Protein AF-A0A2E0I2G4-F1 (afdb_monomer_lite)

Sequence (103 aa):
MFVLTLSVQAQEDKYAAKRAANAISFISSNMEISESDATFLEKTLYNKYATNASKIRGKDLTPDEKKQIYRSAFVETRKKLMDVFSKAQVDEITVLERKANTK

Structure (mmCIF, N/CA/C/O backbone):
data_AF-A0A2E0I2G4-F1
#
_entry.id   AF-A0A2E0I2G4-F1
#
loop_
_atom_site.group_PDB
_atom_site.id
_atom_site.type_symbol
_atom_site.label_atom_id
_atom_site.label_alt_id
_atom_site.label_comp_id
_atom_site.label_asym_id
_atom_site.label_entity_id
_atom_site.label_seq_id
_atom_site.pdbx_PDB_ins_code
_atom_site.Cartn_x
_atom_site.Cartn_y
_atom_site.Cartn_z
_atom_site.occupancy
_atom_site.B_iso_or_equiv
_atom_site.auth_seq_id
_atom_site.auth_comp_id
_atom_site.auth_asym_id
_atom_site.auth_atom_id
_atom_site.pdbx_PDB_model_num
ATOM 1 N N . MET A 1 1 ? 42.893 16.339 -2.110 1.00 44.16 1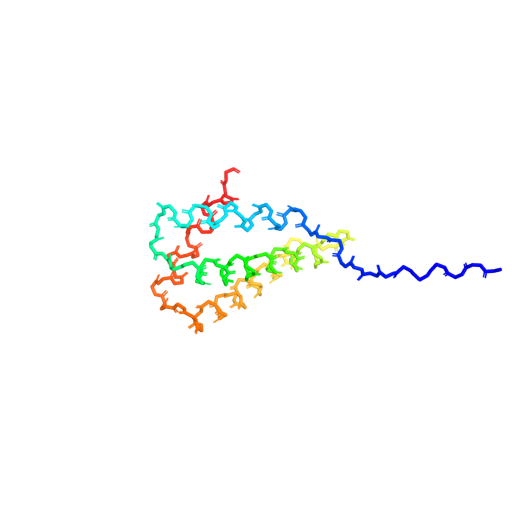 MET A N 1
ATOM 2 C CA . MET A 1 1 ? 42.040 15.217 -2.554 1.00 44.16 1 MET A CA 1
ATOM 3 C C . MET A 1 1 ? 40.795 15.230 -1.678 1.00 44.16 1 MET A C 1
ATOM 5 O O . MET A 1 1 ? 40.918 14.978 -0.490 1.00 44.16 1 MET A O 1
ATOM 9 N N . PHE A 1 2 ? 39.648 15.660 -2.206 1.00 42.19 2 PHE A N 1
ATOM 10 C CA . PHE A 1 2 ? 38.402 15.774 -1.439 1.00 42.19 2 PHE A CA 1
ATOM 11 C C . PHE A 1 2 ? 37.569 14.519 -1.715 1.00 42.19 2 PHE A C 1
ATOM 13 O O . PHE A 1 2 ? 37.196 14.273 -2.860 1.00 42.19 2 PHE A O 1
ATOM 20 N N . VAL A 1 3 ? 37.346 13.690 -0.698 1.00 42.53 3 VAL A N 1
ATOM 21 C CA . VAL A 1 3 ? 36.495 12.501 -0.812 1.00 42.53 3 VAL A CA 1
ATOM 22 C C . VAL A 1 3 ? 35.062 12.958 -0.566 1.00 42.53 3 VAL A C 1
ATOM 24 O O . VAL A 1 3 ? 34.700 13.281 0.561 1.00 42.53 3 VAL A O 1
ATOM 27 N N . LEU A 1 4 ? 34.250 13.021 -1.623 1.00 45.53 4 LEU A N 1
ATOM 28 C CA . LEU A 1 4 ? 32.802 13.148 -1.480 1.00 45.53 4 LEU A CA 1
ATOM 29 C C . LEU A 1 4 ? 32.249 11.795 -1.023 1.00 45.53 4 LEU A C 1
ATOM 31 O O . LEU A 1 4 ? 32.009 10.896 -1.829 1.00 45.53 4 LEU A O 1
ATOM 35 N N . THR A 1 5 ? 32.039 11.647 0.280 1.00 45.97 5 THR A N 1
ATOM 36 C CA . THR A 1 5 ? 31.118 10.648 0.816 1.00 45.97 5 THR A CA 1
ATOM 37 C C . THR A 1 5 ? 29.702 11.071 0.437 1.00 45.97 5 THR A C 1
ATOM 39 O O . THR A 1 5 ? 29.074 11.885 1.108 1.00 45.97 5 THR A O 1
ATOM 42 N N . LEU A 1 6 ? 29.191 10.535 -0.674 1.00 52.47 6 LEU A N 1
ATOM 43 C CA . LEU A 1 6 ? 27.760 10.565 -0.961 1.00 52.47 6 LEU A CA 1
ATOM 44 C C . LEU A 1 6 ? 27.075 9.673 0.078 1.00 52.47 6 LEU A C 1
ATOM 46 O O . LEU A 1 6 ? 26.962 8.461 -0.100 1.00 52.47 6 LEU A O 1
ATOM 50 N N . SER A 1 7 ? 26.649 10.259 1.194 1.00 47.72 7 SER A N 1
ATOM 51 C CA . SER A 1 7 ? 25.648 9.643 2.052 1.00 47.72 7 SER A CA 1
ATOM 52 C C . SER A 1 7 ? 24.411 9.408 1.188 1.00 47.72 7 SER A C 1
ATOM 54 O O . SER A 1 7 ? 23.711 10.347 0.814 1.00 47.72 7 SER A O 1
ATOM 56 N N . VAL A 1 8 ? 24.144 8.145 0.843 1.00 45.06 8 VAL A N 1
ATOM 57 C CA . VAL A 1 8 ? 22.854 7.711 0.297 1.00 45.06 8 VAL A CA 1
ATOM 58 C C . VAL A 1 8 ? 21.830 7.843 1.426 1.00 45.06 8 VAL A C 1
ATOM 60 O O . VAL A 1 8 ? 21.393 6.867 2.026 1.00 45.06 8 VAL A O 1
ATOM 63 N N . GLN A 1 9 ? 21.445 9.072 1.762 1.00 43.66 9 GLN A N 1
ATOM 64 C CA . GLN A 1 9 ? 20.086 9.297 2.222 1.00 43.66 9 GLN A CA 1
ATOM 65 C C . GLN A 1 9 ? 19.231 8.958 1.011 1.00 43.66 9 GLN A C 1
ATOM 67 O O . GLN A 1 9 ? 19.267 9.672 0.012 1.00 43.66 9 GLN A O 1
ATOM 72 N N . ALA A 1 10 ? 18.573 7.796 1.058 1.00 52.06 10 ALA A N 1
ATOM 73 C CA . ALA A 1 10 ? 17.633 7.373 0.033 1.00 52.06 10 ALA A CA 1
ATOM 74 C C . ALA A 1 10 ? 16.698 8.552 -0.243 1.00 52.06 10 ALA A C 1
ATOM 76 O O . ALA A 1 10 ? 15.916 8.938 0.625 1.00 52.06 10 ALA A O 1
ATOM 77 N N . GLN A 1 11 ? 16.868 9.185 -1.404 1.00 61.16 11 GLN A N 1
ATOM 78 C CA . GLN A 1 11 ? 16.071 10.333 -1.795 1.00 61.16 11 GLN A CA 1
ATOM 79 C C . GLN A 1 11 ? 14.603 9.927 -1.679 1.00 61.16 11 GLN A C 1
ATOM 81 O O . GLN A 1 11 ? 14.212 8.899 -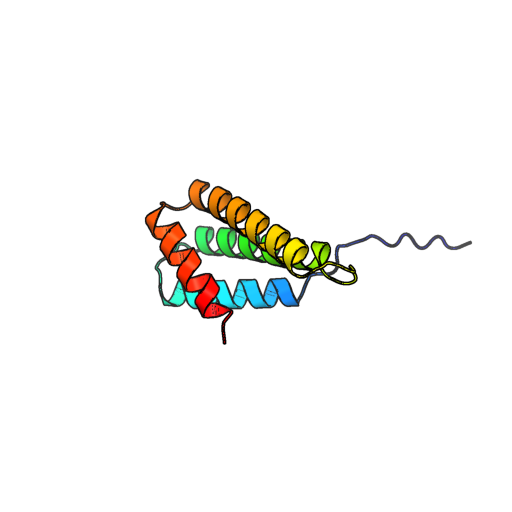2.233 1.00 61.16 11 GLN A O 1
ATOM 86 N N . GLU A 1 12 ? 13.827 10.699 -0.917 1.00 70.06 12 GLU A N 1
ATOM 87 C CA . GLU A 1 12 ? 12.417 10.412 -0.681 1.00 70.06 12 GLU A CA 1
ATOM 88 C C . GLU A 1 12 ? 11.712 10.185 -2.023 1.00 70.06 12 GLU A C 1
ATOM 90 O O . GLU A 1 12 ? 11.787 11.020 -2.937 1.00 70.06 12 GLU A O 1
ATOM 95 N N . ASP A 1 13 ? 11.053 9.033 -2.163 1.00 89.62 13 ASP A N 1
ATOM 96 C CA . ASP A 1 13 ? 10.317 8.725 -3.379 1.00 89.62 13 ASP A CA 1
ATOM 97 C C . ASP A 1 13 ? 9.017 9.535 -3.354 1.00 89.62 13 ASP A C 1
ATOM 99 O O . ASP A 1 13 ? 7.985 9.105 -2.839 1.00 89.62 13 ASP A O 1
ATOM 103 N N . LYS A 1 14 ? 9.080 10.744 -3.922 1.00 91.62 14 LYS A N 1
ATOM 104 C CA . LYS A 1 14 ? 7.949 11.681 -3.998 1.00 91.62 14 LYS A CA 1
ATOM 105 C C . LYS A 1 14 ? 6.710 11.058 -4.645 1.00 91.62 14 LYS A C 1
ATOM 107 O O . LYS A 1 14 ? 5.587 11.453 -4.333 1.00 91.62 14 LYS A O 1
ATOM 112 N N . TYR A 1 15 ? 6.895 10.102 -5.558 1.00 91.62 15 TYR A N 1
ATOM 113 C CA . TYR A 1 15 ? 5.783 9.404 -6.195 1.00 91.62 15 TYR A CA 1
ATOM 114 C C . TYR A 1 15 ? 5.141 8.401 -5.233 1.00 91.62 15 TYR A C 1
ATOM 116 O O . TYR A 1 15 ? 3.914 8.369 -5.112 1.00 91.62 15 TYR A O 1
ATOM 124 N N . ALA A 1 16 ? 5.955 7.632 -4.508 1.00 95.38 16 ALA A N 1
ATOM 125 C CA . ALA A 1 16 ? 5.483 6.742 -3.454 1.00 95.38 16 ALA A CA 1
ATOM 126 C C . ALA A 1 16 ? 4.772 7.510 -2.331 1.00 95.38 16 ALA A C 1
ATOM 128 O O . ALA A 1 16 ? 3.684 7.101 -1.927 1.00 95.38 16 ALA A O 1
ATOM 129 N N . ALA A 1 17 ? 5.337 8.639 -1.890 1.00 95.88 17 ALA A N 1
ATOM 130 C CA . ALA A 1 17 ? 4.748 9.511 -0.873 1.00 95.88 17 ALA A CA 1
ATOM 131 C C . ALA A 1 17 ? 3.373 10.022 -1.316 1.00 95.88 17 ALA A C 1
ATOM 133 O O . ALA A 1 17 ? 2.377 9.809 -0.628 1.00 95.88 17 ALA A O 1
ATOM 134 N N . LYS A 1 18 ? 3.278 10.583 -2.530 1.00 95.44 18 LYS A N 1
ATOM 135 C CA . LYS A 1 18 ? 2.003 11.063 -3.079 1.00 95.44 18 LYS A CA 1
ATOM 136 C C . LYS A 1 18 ? 0.954 9.951 -3.196 1.00 95.44 18 LYS A C 1
ATOM 138 O O . LYS A 1 18 ? -0.207 10.175 -2.864 1.00 95.44 18 LYS A O 1
ATOM 143 N N . ARG A 1 19 ? 1.330 8.753 -3.662 1.00 96.00 19 ARG A N 1
ATOM 144 C CA . ARG A 1 19 ? 0.391 7.617 -3.761 1.00 96.00 19 ARG A CA 1
ATOM 145 C C . ARG A 1 19 ? -0.071 7.112 -2.401 1.00 96.00 19 ARG A C 1
ATOM 147 O O . ARG A 1 19 ? -1.235 6.737 -2.274 1.00 96.00 19 ARG A O 1
ATOM 154 N N . ALA A 1 20 ? 0.820 7.078 -1.412 1.00 97.56 20 ALA A N 1
ATOM 155 C CA . ALA A 1 20 ? 0.466 6.707 -0.048 1.00 97.56 20 ALA A CA 1
ATOM 156 C C . ALA A 1 20 ? -0.515 7.728 0.541 1.00 97.56 20 ALA A C 1
ATOM 158 O O . ALA A 1 20 ? -1.616 7.338 0.917 1.00 97.56 20 ALA A O 1
ATOM 159 N N . ALA A 1 21 ? -0.191 9.022 0.480 1.00 96.62 21 ALA A N 1
ATOM 160 C CA . ALA A 1 21 ? -1.054 10.095 0.973 1.00 96.62 21 ALA A CA 1
ATOM 161 C C . ALA A 1 21 ? -2.444 10.088 0.310 1.00 96.62 21 ALA A C 1
ATOM 163 O O . ALA A 1 21 ? -3.462 10.153 0.997 1.00 96.62 21 ALA A O 1
ATOM 164 N N . ASN A 1 22 ? -2.510 9.924 -1.019 1.00 96.88 22 ASN A N 1
ATOM 165 C CA . ASN A 1 22 ? -3.782 9.806 -1.739 1.00 96.88 22 ASN A CA 1
ATOM 166 C C . ASN A 1 22 ? -4.606 8.597 -1.269 1.00 96.88 22 ASN A C 1
ATOM 168 O O . ASN A 1 22 ? -5.823 8.700 -1.115 1.00 96.88 22 ASN A O 1
ATOM 172 N N . ALA A 1 23 ? -3.955 7.448 -1.055 1.00 97.81 23 ALA A N 1
ATOM 173 C CA . ALA A 1 23 ? -4.628 6.250 -0.568 1.00 97.81 23 ALA A CA 1
ATOM 174 C C . ALA A 1 23 ? -5.165 6.451 0.852 1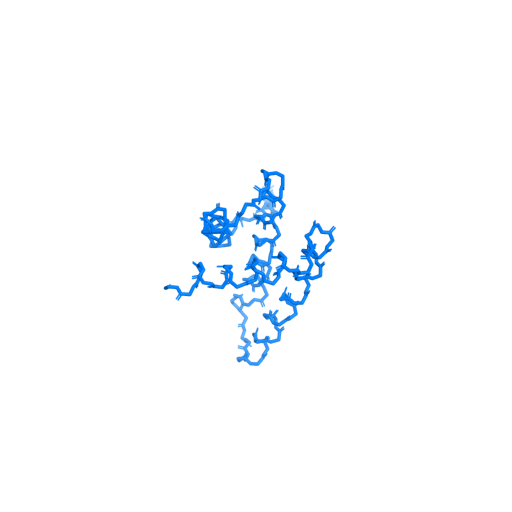.00 97.81 23 ALA A C 1
ATOM 176 O O . ALA A 1 23 ? -6.324 6.131 1.092 1.00 97.81 23 ALA A O 1
ATOM 177 N N . ILE A 1 24 ? -4.368 7.020 1.758 1.00 97.94 24 ILE A N 1
ATOM 178 C CA . ILE A 1 24 ? -4.784 7.283 3.141 1.00 97.94 24 ILE A CA 1
ATOM 179 C C . ILE A 1 24 ? -5.934 8.273 3.193 1.00 97.94 24 ILE A C 1
ATOM 181 O O . ILE A 1 24 ? -6.954 7.968 3.797 1.00 97.94 24 ILE A O 1
ATOM 185 N N . SER A 1 25 ? -5.829 9.400 2.487 1.00 97.31 25 SER A N 1
ATOM 186 C CA . SER A 1 25 ? -6.911 10.385 2.425 1.00 97.31 25 SER A CA 1
ATOM 187 C C . SER A 1 25 ? -8.227 9.752 1.956 1.00 97.31 25 SER A C 1
ATOM 189 O O . SER A 1 25 ? -9.275 9.977 2.563 1.00 97.3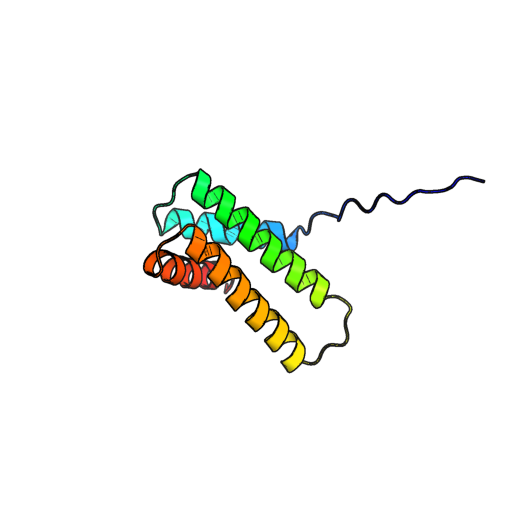1 25 SER A O 1
ATOM 191 N N . PHE A 1 26 ? -8.180 8.903 0.922 1.00 98.00 26 PHE A N 1
ATOM 192 C CA . PHE A 1 26 ? -9.374 8.220 0.429 1.00 98.00 26 PHE A CA 1
ATOM 193 C C . PHE A 1 26 ? -9.893 7.155 1.404 1.00 98.00 26 PHE A C 1
ATOM 195 O O . PHE A 1 26 ? -11.099 7.079 1.623 1.00 98.00 26 PHE A O 1
ATOM 202 N N . ILE A 1 27 ? -9.011 6.353 2.005 1.00 98.19 27 ILE A N 1
ATOM 203 C CA . ILE A 1 27 ? -9.391 5.302 2.959 1.00 98.19 27 ILE A CA 1
ATOM 204 C C . ILE A 1 27 ? -10.021 5.920 4.206 1.00 98.19 27 ILE A C 1
ATOM 206 O O . ILE A 1 27 ? -11.149 5.568 4.523 1.00 98.19 27 ILE A O 1
ATOM 210 N N . SER A 1 28 ? -9.376 6.905 4.834 1.00 97.44 28 SER A N 1
ATOM 211 C CA . SER A 1 28 ? -9.903 7.589 6.022 1.00 97.44 28 SER A CA 1
ATOM 212 C C . SER A 1 28 ? -11.224 8.326 5.767 1.00 97.44 28 SER A C 1
ATOM 214 O O . SER A 1 28 ? -11.960 8.599 6.706 1.00 97.44 28 SER A O 1
ATOM 216 N N . SER A 1 29 ? -11.547 8.644 4.506 1.00 97.50 29 SER A N 1
ATOM 217 C CA . SER A 1 29 ? -12.843 9.238 4.135 1.00 97.50 29 SER A CA 1
ATOM 218 C C . SER A 1 29 ? -13.963 8.207 3.938 1.00 97.50 29 SER A C 1
ATOM 220 O O . SER A 1 29 ? -15.124 8.593 3.845 1.00 97.50 29 SER A O 1
ATOM 222 N N . ASN A 1 30 ? -13.634 6.918 3.805 1.00 98.00 30 ASN A N 1
ATOM 223 C CA . ASN A 1 30 ? -14.590 5.844 3.498 1.00 98.00 30 ASN A CA 1
ATOM 224 C C . ASN A 1 30 ? -14.622 4.735 4.561 1.00 98.00 30 ASN A C 1
ATOM 226 O O . ASN A 1 30 ? -15.513 3.894 4.523 1.00 98.00 30 ASN A O 1
ATOM 230 N N . MET A 1 31 ? -13.659 4.720 5.478 1.00 96.56 31 MET A N 1
ATOM 231 C CA . MET A 1 31 ? -13.472 3.693 6.490 1.00 96.56 31 MET A CA 1
ATOM 232 C C . MET A 1 31 ? -12.944 4.350 7.767 1.00 96.56 31 MET A C 1
ATOM 234 O O . MET A 1 31 ? -11.964 5.095 7.726 1.00 96.56 31 MET A O 1
ATOM 238 N N . GLU A 1 32 ? -13.578 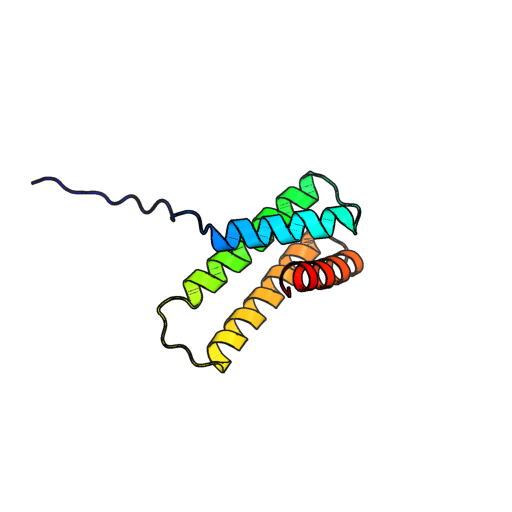4.057 8.902 1.00 96.69 32 GLU A N 1
ATOM 239 C CA . GLU A 1 32 ? -13.105 4.526 10.203 1.00 96.69 32 GLU A CA 1
ATOM 240 C C . GLU A 1 32 ? -11.841 3.756 10.604 1.00 96.69 32 GLU A C 1
ATOM 242 O O . GLU A 1 32 ? -11.846 2.528 10.721 1.00 96.69 32 GLU A O 1
ATOM 247 N N . ILE A 1 33 ? -10.743 4.488 10.785 1.00 95.56 33 ILE A N 1
ATOM 248 C CA . ILE A 1 33 ? -9.453 3.963 11.234 1.00 95.56 33 ILE A CA 1
ATOM 249 C C . ILE A 1 33 ? -8.857 4.916 12.267 1.00 95.56 33 ILE A C 1
ATOM 251 O O . ILE A 1 33 ? -9.043 6.131 12.179 1.00 95.56 33 ILE A O 1
ATOM 255 N N . SER A 1 34 ? -8.130 4.373 13.243 1.00 97.25 34 SER A N 1
ATOM 256 C CA . SER A 1 34 ? -7.428 5.201 14.225 1.00 97.25 34 SER A CA 1
ATOM 257 C C . SER A 1 34 ? -6.259 5.962 13.583 1.00 97.25 34 SER A C 1
ATOM 259 O O . SER A 1 34 ? -5.749 5.582 12.527 1.00 97.25 34 SER A O 1
ATOM 261 N N . GLU A 1 35 ? -5.780 7.022 14.236 1.00 96.69 35 GLU A N 1
ATOM 262 C CA . GLU A 1 35 ? -4.605 7.772 13.769 1.00 96.69 35 GLU A CA 1
ATOM 263 C C . GLU A 1 35 ? -3.339 6.894 13.716 1.00 96.69 35 GLU A C 1
ATOM 265 O O . GLU A 1 35 ? -2.546 6.975 12.770 1.00 96.69 35 GLU A O 1
ATOM 270 N N . SER A 1 36 ? -3.174 5.989 14.688 1.00 97.56 36 SER A N 1
ATOM 271 C CA . SER A 1 36 ? -2.078 5.015 14.693 1.00 97.56 36 SER A CA 1
ATOM 272 C C . SER A 1 36 ? -2.170 4.038 13.522 1.00 97.56 36 SER A C 1
ATOM 274 O O . SER A 1 36 ? -1.155 3.748 12.884 1.00 97.56 36 SER A O 1
ATOM 276 N N . ASP A 1 37 ? -3.379 3.577 13.195 1.00 98.00 37 ASP A N 1
ATOM 277 C CA . ASP A 1 37 ? -3.611 2.677 12.065 1.00 98.00 37 ASP A CA 1
ATOM 278 C C . ASP A 1 37 ? -3.371 3.380 10.729 1.00 98.00 37 ASP A C 1
ATOM 280 O O . ASP A 1 37 ? -2.743 2.808 9.835 1.00 98.00 37 ASP A O 1
ATOM 284 N N . ALA A 1 38 ? -3.809 4.636 10.601 1.00 97.75 38 ALA A N 1
ATOM 285 C CA . ALA A 1 38 ? -3.550 5.466 9.430 1.00 97.75 38 ALA A CA 1
ATOM 286 C C . ALA A 1 38 ? -2.042 5.668 9.217 1.00 97.75 38 ALA A C 1
ATOM 288 O O . ALA A 1 38 ? -1.546 5.462 8.109 1.00 97.75 38 ALA A O 1
ATOM 289 N N . THR A 1 39 ? -1.299 5.966 10.288 1.00 97.94 39 THR A N 1
ATOM 290 C CA . THR A 1 39 ? 0.165 6.119 10.254 1.00 97.94 39 THR A CA 1
ATOM 291 C C . THR A 1 39 ? 0.864 4.817 9.846 1.00 97.94 39 THR A C 1
ATOM 293 O O . THR A 1 39 ? 1.765 4.809 8.998 1.00 97.94 39 THR A O 1
ATOM 296 N N . PHE A 1 40 ? 0.444 3.683 10.419 1.00 98.44 40 PHE A N 1
ATOM 297 C CA . PHE A 1 40 ? 0.966 2.366 10.049 1.00 98.44 40 PHE A CA 1
ATOM 298 C C . PHE A 1 40 ? 0.689 2.039 8.575 1.00 98.44 40 PHE A C 1
ATOM 300 O O . PHE A 1 40 ? 1.582 1.572 7.851 1.00 98.44 40 PHE A O 1
ATOM 307 N N . LEU A 1 41 ? -0.536 2.300 8.119 1.00 98.38 41 LEU A N 1
ATOM 308 C CA . LEU A 1 41 ? -0.964 2.041 6.753 1.00 98.38 41 LEU A CA 1
ATOM 309 C C . LEU A 1 41 ? -0.203 2.924 5.759 1.00 98.38 41 LEU A C 1
ATOM 311 O O . LEU A 1 41 ? 0.267 2.413 4.740 1.00 98.38 41 LEU A O 1
ATOM 315 N N . GLU A 1 42 ? 0.000 4.206 6.075 1.00 98.12 42 GLU A N 1
ATOM 316 C CA . GLU A 1 42 ? 0.733 5.148 5.227 1.00 98.12 42 GLU A CA 1
ATOM 317 C C . GLU A 1 42 ? 2.157 4.656 4.984 1.00 98.12 42 GLU A C 1
ATOM 319 O O . GLU A 1 42 ? 2.579 4.473 3.838 1.00 98.12 42 GLU A O 1
ATOM 324 N N . LYS A 1 43 ? 2.872 4.338 6.068 1.00 98.06 43 LYS A N 1
ATOM 325 C CA . LYS A 1 43 ? 4.241 3.819 6.008 1.00 98.06 43 LYS A CA 1
ATOM 326 C C . LYS A 1 43 ? 4.309 2.500 5.243 1.00 98.06 43 LYS A C 1
ATOM 328 O O . LYS A 1 43 ? 5.241 2.270 4.467 1.00 98.06 43 LYS A O 1
ATOM 333 N N . THR A 1 44 ? 3.330 1.620 5.442 1.00 98.44 44 THR A N 1
ATOM 334 C CA . THR A 1 44 ? 3.265 0.325 4.753 1.00 98.44 44 THR A CA 1
ATOM 335 C C . THR A 1 44 ? 3.075 0.499 3.245 1.00 98.44 44 THR A C 1
ATOM 337 O O . THR A 1 44 ? 3.798 -0.126 2.460 1.00 98.44 44 THR A O 1
ATOM 340 N N . LEU A 1 45 ? 2.154 1.370 2.828 1.00 98.25 45 LEU A N 1
ATOM 341 C CA . LEU A 1 45 ? 1.889 1.654 1.418 1.00 98.25 45 LEU A CA 1
ATOM 342 C C . LEU A 1 45 ? 3.041 2.421 0.759 1.00 98.25 45 LEU A C 1
ATOM 344 O O . LEU A 1 45 ? 3.455 2.048 -0.339 1.00 98.25 45 LEU A O 1
ATOM 348 N N . TYR A 1 46 ? 3.621 3.413 1.439 1.00 98.12 46 TYR A N 1
ATOM 349 C CA . TYR A 1 46 ? 4.818 4.118 0.972 1.00 98.12 46 TYR A CA 1
ATOM 350 C C . TYR A 1 46 ? 5.944 3.132 0.647 1.00 98.12 46 TYR A C 1
ATOM 352 O O . TYR A 1 46 ? 6.448 3.105 -0.477 1.00 98.12 46 TYR A O 1
ATOM 360 N N . ASN A 1 47 ? 6.279 2.250 1.595 1.00 97.75 47 ASN A N 1
ATOM 361 C CA . ASN A 1 47 ? 7.348 1.270 1.412 1.00 97.75 47 ASN A CA 1
ATOM 362 C C . ASN A 1 47 ? 7.065 0.310 0.249 1.00 97.75 47 ASN A C 1
ATOM 364 O O . ASN A 1 47 ? 7.979 -0.006 -0.516 1.00 97.75 47 ASN A O 1
ATOM 368 N N . LYS A 1 48 ? 5.809 -0.129 0.080 1.00 97.69 48 LYS A N 1
ATOM 369 C CA . LYS A 1 48 ? 5.376 -0.941 -1.071 1.00 97.69 48 LYS A CA 1
ATOM 370 C C . LYS A 1 48 ? 5.647 -0.209 -2.387 1.00 97.69 48 LYS A C 1
ATOM 372 O O . LYS A 1 48 ? 6.247 -0.788 -3.293 1.00 97.69 48 LYS A O 1
ATOM 377 N N . TYR A 1 49 ? 5.212 1.044 -2.508 1.00 97.25 49 TYR A N 1
ATOM 378 C CA . TYR A 1 49 ? 5.357 1.808 -3.746 1.00 97.25 49 TYR A CA 1
ATOM 379 C C . TYR A 1 49 ? 6.817 2.134 -4.061 1.00 97.25 49 TYR A C 1
ATOM 381 O O . TYR A 1 49 ? 7.249 1.875 -5.184 1.00 97.25 49 TYR A O 1
ATOM 389 N N . ALA A 1 50 ? 7.583 2.605 -3.075 1.00 96.62 50 ALA A N 1
ATOM 390 C CA . ALA A 1 50 ? 9.000 2.926 -3.236 1.00 96.62 50 ALA A CA 1
ATOM 391 C C . ALA A 1 50 ? 9.821 1.679 -3.612 1.00 96.62 50 ALA A C 1
ATOM 393 O O . ALA A 1 50 ? 10.643 1.708 -4.528 1.00 96.62 50 ALA A O 1
ATOM 394 N N . THR A 1 51 ? 9.544 0.539 -2.969 1.00 95.94 51 THR A N 1
ATOM 395 C CA . THR A 1 51 ? 10.218 -0.732 -3.282 1.00 95.94 51 THR A CA 1
ATOM 396 C C . THR A 1 51 ? 9.856 -1.243 -4.675 1.00 95.94 51 THR A C 1
ATOM 398 O O . THR A 1 51 ? 10.715 -1.748 -5.395 1.00 95.94 51 THR A O 1
ATOM 401 N N . ASN A 1 52 ? 8.596 -1.115 -5.095 1.00 96.19 52 ASN A N 1
ATOM 402 C CA . ASN A 1 52 ? 8.205 -1.485 -6.455 1.00 96.19 52 ASN A CA 1
ATOM 403 C C . ASN A 1 52 ? 8.878 -0.582 -7.492 1.00 96.19 52 ASN A C 1
ATOM 405 O O . ASN A 1 52 ? 9.377 -1.080 -8.500 1.00 96.19 52 ASN A O 1
ATOM 409 N N . ALA A 1 53 ? 8.934 0.727 -7.234 1.00 94.06 53 ALA A N 1
ATOM 410 C CA . ALA A 1 53 ? 9.608 1.679 -8.104 1.00 94.06 53 ALA A CA 1
ATOM 411 C C . ALA A 1 53 ? 11.103 1.351 -8.237 1.00 94.06 53 ALA A C 1
ATOM 413 O O . ALA A 1 53 ? 11.593 1.256 -9.361 1.00 94.06 53 ALA A O 1
ATOM 414 N N . SER A 1 54 ? 11.807 1.079 -7.133 1.00 94.75 54 SER A N 1
ATOM 415 C CA . SER A 1 54 ? 13.233 0.712 -7.163 1.00 94.75 54 SER A CA 1
ATOM 416 C C . SER A 1 54 ? 13.494 -0.632 -7.852 1.00 94.75 54 SER A C 1
ATOM 418 O O . SER A 1 54 ? 14.518 -0.820 -8.515 1.00 94.75 54 SER A O 1
ATOM 420 N N . LYS A 1 55 ? 12.551 -1.577 -7.755 1.00 95.44 55 LYS A N 1
ATOM 421 C CA . LYS A 1 55 ? 12.639 -2.868 -8.444 1.00 95.44 55 LYS A CA 1
ATOM 422 C C . LYS A 1 55 ? 12.383 -2.773 -9.948 1.00 95.44 55 LYS A C 1
ATOM 424 O O . LYS A 1 55 ? 12.837 -3.674 -10.641 1.00 95.44 55 LYS A O 1
ATOM 429 N N . ILE A 1 56 ? 11.711 -1.729 -10.443 1.00 94.94 56 ILE A N 1
ATOM 430 C CA . ILE A 1 56 ? 11.260 -1.627 -11.845 1.00 94.94 56 ILE A CA 1
ATOM 431 C C . ILE A 1 56 ? 11.981 -0.527 -12.635 1.00 94.94 56 ILE A C 1
ATOM 433 O O . ILE A 1 56 ? 12.316 -0.725 -13.802 1.00 94.94 56 ILE A O 1
ATOM 437 N N . ARG A 1 57 ? 12.186 0.655 -12.048 1.00 92.94 57 ARG A N 1
ATOM 438 C CA . ARG A 1 57 ? 12.681 1.838 -12.764 1.00 92.94 57 ARG A CA 1
ATOM 439 C C . ARG A 1 57 ? 14.094 1.603 -13.297 1.00 92.94 57 ARG A C 1
ATOM 441 O O . ARG A 1 57 ? 14.972 1.168 -12.563 1.00 92.94 57 ARG A O 1
ATOM 448 N N . GLY A 1 58 ? 14.304 1.938 -14.570 1.00 93.00 58 GLY A N 1
ATOM 449 C CA . GLY A 1 58 ? 15.605 1.805 -15.231 1.00 93.00 58 GLY A CA 1
ATOM 450 C C . GLY A 1 58 ? 16.032 0.360 -15.498 1.00 93.00 58 GLY A C 1
ATOM 451 O O . GLY A 1 58 ? 17.168 0.145 -15.902 1.00 93.00 58 GLY A O 1
ATOM 452 N N . LYS A 1 59 ? 15.145 -0.619 -15.275 1.00 94.38 59 LYS A N 1
ATOM 453 C CA . LYS A 1 59 ? 15.405 -2.028 -15.564 1.00 94.38 59 LYS A CA 1
ATOM 454 C C . LYS A 1 59 ? 14.671 -2.456 -16.828 1.00 94.38 59 LYS A C 1
ATOM 456 O O . LYS A 1 59 ? 13.501 -2.109 -17.012 1.00 94.38 59 LYS A O 1
ATOM 461 N N . ASP A 1 60 ? 15.349 -3.240 -17.656 1.00 96.94 60 ASP A N 1
ATOM 462 C CA . ASP A 1 60 ? 14.786 -3.831 -18.869 1.00 96.94 60 ASP A CA 1
ATOM 463 C C . ASP A 1 60 ? 13.973 -5.088 -18.528 1.00 96.94 60 ASP A C 1
ATOM 465 O O . ASP A 1 60 ? 14.393 -6.216 -18.750 1.00 96.94 60 ASP A O 1
ATOM 469 N N . LEU A 1 61 ? 12.842 -4.878 -17.849 1.00 97.56 61 LEU A N 1
ATOM 470 C CA . LEU A 1 61 ? 11.944 -5.951 -17.428 1.00 97.56 61 LEU A CA 1
ATOM 471 C C . LEU A 1 61 ? 10.802 -6.123 -18.420 1.00 97.56 61 LEU A C 1
ATOM 473 O O . LEU A 1 61 ? 10.115 -5.154 -18.784 1.00 97.56 61 LEU A O 1
ATOM 477 N N . THR A 1 62 ? 10.512 -7.379 -18.730 1.00 97.88 62 THR A N 1
ATOM 478 C CA . THR A 1 62 ? 9.315 -7.787 -19.460 1.00 97.88 62 THR A CA 1
ATOM 479 C C . THR A 1 62 ? 8.037 -7.463 -18.664 1.00 97.88 62 THR A C 1
ATOM 481 O O . THR A 1 62 ? 8.068 -7.270 -17.438 1.00 97.88 62 THR A O 1
ATOM 484 N N . PRO A 1 63 ? 6.865 -7.406 -19.325 1.00 97.50 63 PRO A N 1
ATOM 485 C CA . PRO A 1 63 ? 5.588 -7.221 -18.635 1.00 97.50 63 PRO A CA 1
ATOM 486 C C . PRO A 1 63 ? 5.312 -8.277 -17.554 1.00 97.50 63 PRO A C 1
ATOM 488 O O . PRO A 1 63 ? 4.771 -7.939 -16.498 1.00 97.50 63 PRO A O 1
ATOM 491 N N . ASP A 1 64 ? 5.713 -9.529 -17.781 1.00 97.94 64 ASP A N 1
ATOM 492 C CA . ASP A 1 64 ? 5.478 -10.626 -16.839 1.00 97.94 64 ASP A CA 1
ATOM 493 C C . ASP A 1 64 ? 6.356 -10.525 -15.588 1.00 97.94 64 ASP A C 1
ATOM 495 O O . ASP A 1 64 ? 5.860 -10.723 -14.474 1.00 97.94 64 ASP A O 1
ATOM 499 N N . GLU A 1 65 ? 7.613 -10.104 -15.724 1.00 98.00 65 GLU A N 1
ATOM 500 C CA . GLU A 1 65 ? 8.487 -9.843 -14.573 1.00 98.00 65 GLU A CA 1
ATOM 501 C C . GLU A 1 65 ? 7.957 -8.684 -13.721 1.00 98.00 65 GLU A C 1
ATOM 503 O O . GLU A 1 65 ? 7.879 -8.785 -12.491 1.00 98.00 65 GLU A O 1
ATOM 508 N N . LYS A 1 66 ? 7.494 -7.598 -14.359 1.00 97.75 66 LYS A N 1
ATOM 509 C CA . LYS A 1 66 ? 6.831 -6.490 -13.646 1.00 97.75 66 LYS A CA 1
ATOM 510 C C . LYS A 1 66 ? 5.585 -6.983 -12.911 1.00 97.75 66 LYS A C 1
ATOM 512 O O . LYS A 1 66 ? 5.374 -6.648 -11.743 1.00 97.75 66 LYS A O 1
ATOM 517 N N . LYS A 1 67 ? 4.774 -7.821 -13.562 1.00 97.62 67 LYS A N 1
ATOM 518 C CA . LYS A 1 67 ? 3.574 -8.425 -12.966 1.00 97.62 67 LYS A CA 1
ATOM 519 C C . LYS A 1 67 ? 3.913 -9.288 -11.753 1.00 97.62 67 LYS A C 1
ATOM 521 O O . LYS A 1 67 ? 3.186 -9.234 -10.760 1.00 97.62 67 LYS A O 1
ATOM 526 N N . GLN A 1 68 ? 5.002 -10.052 -11.801 1.00 98.12 68 GLN A N 1
ATOM 527 C CA . GLN A 1 68 ? 5.471 -10.838 -10.663 1.00 98.12 68 GLN A CA 1
ATOM 528 C C . GLN A 1 68 ? 5.887 -9.939 -9.492 1.00 98.12 68 GLN A C 1
ATOM 530 O O . GLN A 1 68 ? 5.449 -10.190 -8.371 1.00 98.12 68 GLN A O 1
ATOM 535 N N . ILE A 1 69 ? 6.622 -8.849 -9.743 1.00 98.00 69 ILE A N 1
ATOM 536 C CA . ILE A 1 69 ? 6.986 -7.865 -8.706 1.00 98.00 69 ILE A CA 1
ATOM 537 C C . ILE A 1 69 ? 5.732 -7.306 -8.023 1.00 98.00 69 ILE A C 1
ATOM 539 O O . ILE A 1 69 ? 5.643 -7.313 -6.793 1.00 98.00 69 ILE A O 1
ATOM 543 N N . TYR A 1 70 ? 4.733 -6.878 -8.802 1.00 96.75 70 TYR A N 1
ATOM 544 C CA . TYR A 1 70 ? 3.483 -6.356 -8.244 1.00 96.75 70 TYR A CA 1
ATOM 545 C C . TYR A 1 70 ? 2.708 -7.404 -7.437 1.00 96.75 70 TYR A C 1
ATOM 547 O O . TYR A 1 70 ? 2.163 -7.076 -6.381 1.00 96.75 70 TYR A O 1
ATOM 555 N N . ARG A 1 71 ? 2.667 -8.661 -7.900 1.00 97.62 71 ARG A N 1
ATOM 556 C CA . ARG A 1 71 ? 2.012 -9.770 -7.186 1.00 97.62 71 ARG A CA 1
ATOM 557 C C . ARG A 1 71 ? 2.698 -10.076 -5.858 1.00 97.62 71 ARG A C 1
ATOM 559 O O . ARG A 1 71 ? 2.009 -10.169 -4.846 1.00 97.62 71 ARG A O 1
ATOM 566 N N . SER A 1 72 ? 4.025 -10.184 -5.845 1.00 98.06 72 SER A N 1
ATOM 567 C CA . SER A 1 72 ? 4.787 -10.423 -4.614 1.00 98.06 72 SER A CA 1
ATOM 568 C C . SER A 1 72 ? 4.579 -9.293 -3.610 1.00 98.06 72 SER A C 1
ATOM 570 O O . SER A 1 72 ? 4.222 -9.552 -2.463 1.00 98.06 72 SER A O 1
ATOM 572 N N . ALA A 1 73 ? 4.681 -8.039 -4.059 1.00 97.56 73 ALA A N 1
ATOM 573 C CA . ALA A 1 73 ? 4.430 -6.883 -3.205 1.00 97.56 73 ALA A CA 1
ATOM 574 C C . ALA A 1 73 ? 2.997 -6.867 -2.651 1.00 97.56 73 ALA A C 1
ATOM 576 O O . ALA A 1 73 ? 2.793 -6.538 -1.487 1.00 97.56 73 ALA A O 1
ATOM 577 N N . PHE A 1 74 ? 1.998 -7.255 -3.451 1.00 97.19 74 PHE A N 1
ATOM 578 C CA . PHE A 1 74 ? 0.617 -7.370 -2.984 1.00 97.19 74 PHE A CA 1
ATOM 579 C C . PHE A 1 74 ? 0.468 -8.397 -1.854 1.00 97.19 74 PHE A C 1
ATOM 581 O O . PHE A 1 74 ? -0.140 -8.084 -0.830 1.00 97.19 74 PHE A O 1
ATOM 588 N N . VAL A 1 75 ? 1.037 -9.596 -2.016 1.00 98.19 75 VAL A N 1
ATOM 589 C CA . VAL A 1 75 ? 0.973 -10.660 -1.000 1.00 98.19 75 VAL A CA 1
ATOM 590 C C . VAL A 1 75 ? 1.689 -10.239 0.285 1.00 98.19 75 VAL A C 1
ATOM 592 O O . VAL A 1 75 ? 1.124 -10.372 1.370 1.00 98.19 75 VAL A O 1
ATOM 595 N N . GLU A 1 76 ? 2.896 -9.681 0.172 1.00 98.31 76 GLU A N 1
ATOM 596 C CA . GLU A 1 76 ? 3.678 -9.208 1.320 1.00 98.31 76 GLU A CA 1
ATOM 597 C C . GLU A 1 76 ? 2.971 -8.081 2.076 1.00 98.31 76 GLU A C 1
ATOM 599 O O . GLU A 1 76 ? 2.882 -8.121 3.304 1.00 98.31 76 GLU A O 1
ATOM 604 N N . THR A 1 77 ? 2.436 -7.086 1.359 1.00 98.25 77 THR A N 1
ATOM 605 C CA . THR A 1 77 ? 1.660 -6.005 1.976 1.00 98.25 77 THR A CA 1
ATOM 606 C C . THR A 1 77 ? 0.436 -6.563 2.679 1.00 98.25 77 THR A C 1
ATOM 608 O O . THR A 1 77 ? 0.214 -6.238 3.839 1.00 98.25 77 THR A O 1
ATOM 611 N N . ARG A 1 78 ? -0.333 -7.436 2.019 1.00 98.19 78 ARG A N 1
ATOM 612 C CA . ARG A 1 78 ? -1.540 -8.011 2.614 1.00 98.19 78 ARG A CA 1
ATOM 613 C C . ARG A 1 78 ? -1.228 -8.774 3.900 1.00 98.19 78 ARG A C 1
ATOM 615 O O . ARG A 1 78 ? -1.951 -8.606 4.874 1.00 98.19 78 ARG A O 1
ATOM 622 N N . LYS A 1 79 ? -0.142 -9.553 3.918 1.00 98.38 79 LYS A N 1
ATOM 623 C CA . LYS A 1 79 ? 0.318 -10.255 5.121 1.00 98.38 79 LYS A CA 1
ATOM 624 C C . LYS A 1 79 ? 0.592 -9.276 6.268 1.00 98.38 79 LYS A C 1
ATOM 626 O O . LYS A 1 79 ? 0.040 -9.467 7.338 1.00 98.38 79 LYS A O 1
ATOM 631 N N . LYS A 1 80 ? 1.350 -8.200 6.018 1.00 98.38 80 LYS A N 1
ATOM 632 C CA . LYS A 1 80 ? 1.637 -7.167 7.034 1.00 98.38 80 LYS A CA 1
ATOM 633 C C . LYS A 1 80 ? 0.379 -6.471 7.547 1.00 98.38 80 LYS A C 1
ATOM 635 O O . LYS A 1 80 ? 0.284 -6.168 8.726 1.00 98.38 80 LYS A O 1
ATOM 640 N N . LEU A 1 81 ? -0.586 -6.198 6.667 1.00 98.50 81 LEU A N 1
ATOM 641 C CA . LEU A 1 81 ? -1.845 -5.580 7.084 1.00 98.50 81 LEU A CA 1
ATOM 642 C C . LEU A 1 81 ? -2.666 -6.514 7.980 1.00 98.50 81 LEU A C 1
ATOM 644 O O . LEU A 1 81 ? -3.316 -6.034 8.898 1.00 98.50 81 LEU A O 1
ATOM 648 N N . MET A 1 82 ? -2.610 -7.830 7.758 1.00 98.25 82 MET A N 1
ATOM 649 C CA . MET A 1 82 ? -3.307 -8.809 8.602 1.00 98.25 82 MET A CA 1
ATOM 650 C C . MET A 1 82 ? -2.734 -8.930 10.024 1.00 98.25 82 MET A C 1
ATOM 652 O O . MET A 1 82 ? -3.405 -9.506 10.874 1.00 98.25 82 MET A O 1
ATOM 656 N N . ASP A 1 83 ? -1.546 -8.380 10.297 1.00 97.75 83 ASP A N 1
ATOM 657 C CA . ASP A 1 83 ? -0.975 -8.329 11.651 1.00 97.75 83 A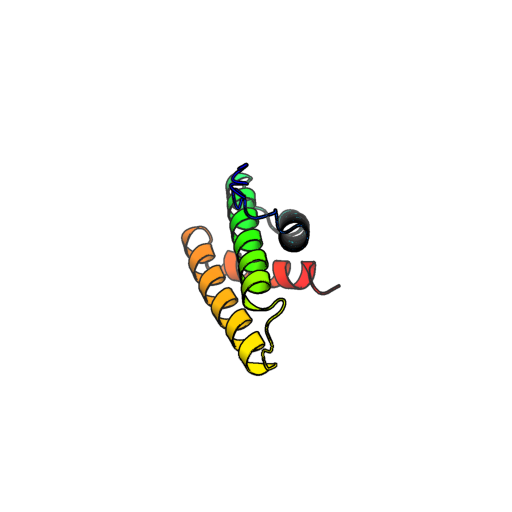SP A CA 1
ATOM 658 C C . ASP A 1 83 ? -1.616 -7.222 12.518 1.00 97.75 83 ASP A C 1
ATOM 660 O O . ASP A 1 83 ? -1.486 -7.245 13.739 1.00 97.75 83 ASP A O 1
ATOM 664 N N . VAL A 1 84 ? -2.297 -6.250 11.894 1.00 98.06 84 VAL A N 1
ATOM 665 C CA . VAL A 1 84 ? -2.887 -5.067 12.558 1.00 98.06 84 VAL A CA 1
ATOM 666 C C . VAL A 1 84 ? -4.402 -5.004 12.368 1.00 98.06 84 VAL A C 1
ATOM 668 O O . VAL A 1 84 ? -5.138 -4.654 13.286 1.00 98.06 84 VAL A O 1
ATOM 671 N N . PHE A 1 85 ? -4.886 -5.379 11.186 1.00 98.12 85 PHE A N 1
ATOM 672 C CA . PHE A 1 85 ? -6.288 -5.284 10.803 1.00 98.12 85 PHE A CA 1
ATOM 673 C C . PHE A 1 85 ? -6.931 -6.664 10.675 1.00 98.12 85 PHE A C 1
ATOM 675 O O . PHE A 1 85 ? -6.301 -7.641 10.260 1.00 98.12 85 PHE A O 1
ATOM 682 N N . SER A 1 86 ? -8.238 -6.735 10.926 1.00 98.31 86 SER A N 1
ATOM 683 C CA . SER A 1 86 ? -9.015 -7.934 10.608 1.00 98.31 86 SER A CA 1
ATOM 684 C C . SER A 1 86 ? -9.025 -8.210 9.100 1.00 98.31 86 SER A C 1
ATOM 686 O O . SER A 1 86 ? -8.874 -7.311 8.271 1.00 98.31 86 SER A O 1
ATOM 688 N N . LYS A 1 87 ? -9.287 -9.462 8.705 1.00 98.19 87 LYS A N 1
ATOM 689 C CA . LYS A 1 87 ? -9.370 -9.835 7.284 1.00 98.19 87 LYS A CA 1
ATOM 690 C C . LYS A 1 87 ? -10.358 -8.956 6.497 1.00 98.19 87 LYS A C 1
ATOM 692 O O . LYS A 1 87 ? -10.046 -8.581 5.370 1.00 98.19 87 LYS A O 1
ATOM 697 N N . ALA A 1 88 ? -11.519 -8.643 7.078 1.00 98.19 88 ALA A N 1
ATOM 698 C CA . ALA A 1 88 ? -12.538 -7.811 6.437 1.00 98.19 88 ALA A CA 1
ATOM 699 C C . ALA A 1 88 ? -12.021 -6.388 6.179 1.00 98.19 88 ALA A C 1
ATOM 701 O O . ALA A 1 88 ? -12.120 -5.891 5.060 1.00 98.19 88 ALA A O 1
ATOM 702 N N . GLN A 1 89 ? -11.364 -5.791 7.175 1.00 98.38 89 GLN A N 1
ATOM 703 C CA . GLN A 1 89 ? -10.715 -4.487 7.044 1.00 98.38 89 GLN A CA 1
ATOM 704 C C . GLN A 1 89 ? -9.601 -4.510 5.988 1.00 98.38 89 GLN A C 1
ATOM 706 O O . GLN A 1 89 ? -9.519 -3.610 5.162 1.00 98.38 89 GLN A O 1
ATOM 711 N N . VAL A 1 90 ? -8.772 -5.561 5.936 1.00 98.69 90 VAL A N 1
ATOM 712 C CA . VAL A 1 90 ? -7.733 -5.695 4.896 1.00 98.69 90 VAL A CA 1
ATOM 713 C C . VAL A 1 90 ? -8.337 -5.803 3.490 1.00 98.69 90 VAL A C 1
ATOM 715 O O . VAL A 1 90 ? -7.776 -5.260 2.532 1.00 98.69 90 VAL A O 1
ATOM 718 N N . ASP A 1 91 ? -9.462 -6.507 3.345 1.00 98.38 91 ASP A N 1
ATOM 719 C CA . ASP A 1 91 ? -10.196 -6.606 2.079 1.00 98.38 91 ASP A CA 1
ATOM 720 C C . ASP A 1 91 ? -10.723 -5.235 1.633 1.00 98.38 91 ASP A C 1
ATOM 722 O O . ASP A 1 91 ? -10.503 -4.837 0.485 1.00 98.38 91 ASP A O 1
ATOM 726 N N . GLU A 1 92 ? -11.321 -4.478 2.549 1.00 98.38 92 GLU A N 1
ATOM 727 C CA . GLU A 1 92 ? -11.810 -3.122 2.297 1.00 98.38 92 GLU A CA 1
ATOM 728 C C . GLU A 1 92 ? -10.678 -2.139 1.961 1.00 98.38 92 GLU A C 1
ATOM 730 O O . GLU A 1 92 ? -10.712 -1.503 0.903 1.00 98.38 92 GLU A O 1
ATOM 735 N N . ILE A 1 93 ? -9.614 -2.101 2.774 1.00 98.44 93 ILE A N 1
ATOM 736 C CA . ILE A 1 93 ? -8.399 -1.304 2.534 1.00 98.44 93 ILE A CA 1
ATOM 737 C C . ILE A 1 93 ? -7.830 -1.597 1.143 1.00 98.44 93 ILE A C 1
ATOM 739 O O . ILE A 1 93 ? -7.485 -0.676 0.405 1.00 98.44 93 ILE A O 1
ATOM 743 N N . THR A 1 94 ? -7.760 -2.873 0.751 1.00 97.56 94 THR A N 1
ATOM 744 C CA . THR A 1 94 ? -7.255 -3.277 -0.571 1.00 97.56 94 THR A CA 1
ATOM 745 C C . THR A 1 94 ? -8.113 -2.716 -1.708 1.00 97.56 94 THR A C 1
ATOM 747 O O . THR A 1 94 ? -7.587 -2.291 -2.740 1.00 97.56 94 THR A O 1
ATOM 750 N N . VAL A 1 95 ? -9.439 -2.733 -1.557 1.00 97.75 95 VAL A N 1
ATOM 751 C CA . VAL A 1 95 ? -10.363 -2.193 -2.564 1.00 97.75 95 VAL A CA 1
ATOM 752 C C . VAL A 1 95 ? -10.232 -0.672 -2.656 1.00 97.75 95 VAL A C 1
ATOM 754 O O . VAL A 1 95 ? -10.134 -0.132 -3.762 1.00 97.75 95 VAL A O 1
ATOM 757 N N . LEU A 1 96 ? -10.206 0.015 -1.515 1.00 98.19 96 LEU A N 1
ATOM 758 C CA . LEU A 1 96 ? -10.103 1.472 -1.440 1.00 98.19 96 LEU A CA 1
ATOM 759 C C . LEU A 1 96 ? -8.743 1.980 -1.951 1.00 98.19 96 LEU A C 1
ATOM 761 O O . LEU A 1 96 ? -8.714 2.914 -2.751 1.00 98.19 96 LEU A O 1
ATOM 765 N N . GLU A 1 97 ? -7.633 1.322 -1.597 1.00 97.44 97 GLU A N 1
ATOM 766 C CA . GLU A 1 97 ? -6.279 1.642 -2.085 1.00 97.44 97 GLU A CA 1
ATOM 767 C C . GLU A 1 97 ? -6.197 1.611 -3.614 1.00 97.44 97 GLU A C 1
ATOM 769 O O . GLU A 1 97 ? -5.638 2.524 -4.236 1.00 97.44 97 GLU A O 1
ATOM 774 N N . ARG A 1 98 ? -6.789 0.584 -4.235 1.00 95.00 98 ARG A N 1
ATOM 775 C CA . ARG A 1 98 ? -6.856 0.476 -5.697 1.00 95.00 98 ARG A CA 1
ATOM 776 C C . ARG A 1 98 ? -7.676 1.615 -6.289 1.00 95.00 98 ARG A C 1
ATOM 778 O O . ARG A 1 98 ? -7.189 2.291 -7.193 1.00 95.00 98 ARG A O 1
ATOM 785 N N . LYS A 1 99 ? -8.880 1.875 -5.766 1.00 96.31 99 LYS A N 1
ATOM 786 C CA . LYS A 1 99 ? -9.750 2.963 -6.251 1.00 96.31 99 LYS A CA 1
ATOM 787 C C . LYS A 1 99 ? -9.068 4.331 -6.165 1.00 96.31 99 LYS A C 1
ATOM 789 O O . LYS A 1 99 ? -9.146 5.100 -7.119 1.00 96.31 99 LYS A O 1
ATOM 794 N N . ALA A 1 100 ? -8.344 4.598 -5.078 1.00 94.88 100 ALA A N 1
ATOM 795 C CA . ALA A 1 100 ? -7.630 5.857 -4.865 1.00 94.88 100 ALA A CA 1
ATOM 796 C C . ALA A 1 100 ? -6.553 6.142 -5.929 1.00 94.88 100 ALA A C 1
ATOM 798 O O . ALA A 1 100 ? -6.218 7.297 -6.176 1.00 94.88 100 ALA A O 1
ATOM 799 N N . ASN A 1 101 ? -6.015 5.098 -6.568 1.00 88.75 101 ASN A N 1
ATOM 800 C CA . ASN A 1 101 ? -4.895 5.194 -7.505 1.00 88.75 101 ASN A CA 1
ATOM 801 C C . ASN A 1 101 ? -5.245 4.776 -8.948 1.00 88.75 101 ASN A C 1
ATOM 803 O O . ASN A 1 101 ? -4.333 4.584 -9.750 1.00 88.75 101 ASN A O 1
ATOM 807 N N . THR A 1 102 ? -6.533 4.605 -9.268 1.00 83.12 102 THR A N 1
ATOM 808 C CA . THR A 1 102 ? -7.021 4.176 -10.600 1.00 83.12 102 THR A CA 1
ATOM 809 C C . THR A 1 102 ? -7.766 5.303 -11.339 1.00 83.12 102 THR A C 1
ATOM 811 O O . THR A 1 102 ? -8.613 5.032 -12.181 1.00 83.12 102 THR A O 1
ATOM 814 N N . LYS A 1 103 ? -7.487 6.571 -11.020 1.00 53.31 103 LYS A N 1
ATOM 815 C CA . LYS A 1 103 ? -8.021 7.723 -11.764 1.00 53.31 103 LYS A CA 1
ATOM 816 C C . LYS A 1 103 ? -7.008 8.250 -12.768 1.00 53.31 103 LYS A C 1
ATOM 818 O O . LYS A 1 103 ? -5.813 8.303 -12.399 1.00 53.31 103 LYS A O 1
#

pLDDT: mean 90.86, std 16.05, range [42.19, 98.69]

Radius of gyration: 15.93 Å; chains: 1; bounding box: 57×27×34 Å

Secondary structure (DSSP, 8-state):
-------------HHHHHHHHHHHHHHHHHS---HHHHHHHHHHHHHHHHHHHHHHTT----HHHHHHHHHHHHHHHHHHHHTTS-HHHHHHHHHHHHHHT--

Foldseek 3Di:
DDDPPPPPPPPQPPVLLVLLVLLLVQCVVPDPDDPVLSVVSSVLSSCLVVVLCVVDPPDPDDPVRNVVSNVVSLVVSLVVNVVPDPPVSSVSSVVSSCVSPVD